Protein AF-B4FY61-F1 (afdb_monomer)

Radius of gyration: 17.14 Å; Cα contacts (8 Å, |Δi|>4): 231; chains: 1; bounding box: 42×42×47 Å

Structure (mmCIF, N/CA/C/O backbone):
data_AF-B4FY61-F1
#
_entry.id   AF-B4FY61-F1
#
loop_
_atom_site.group_PDB
_atom_site.id
_atom_site.type_symbol
_atom_site.label_atom_id
_atom_site.label_alt_id
_atom_site.label_comp_id
_atom_site.label_asym_id
_atom_site.label_entity_id
_atom_site.label_seq_id
_atom_site.pdbx_PDB_ins_code
_atom_site.Cartn_x
_atom_site.Cartn_y
_atom_site.Cartn_z
_atom_site.occupancy
_atom_site.B_iso_or_equiv
_atom_site.auth_seq_id
_atom_site.auth_comp_id
_atom_site.auth_asym_id
_atom_site.auth_atom_id
_atom_site.pdbx_PDB_model_num
ATOM 1 N N . MET A 1 1 ? 0.915 21.248 -3.143 1.00 38.16 1 MET A N 1
ATOM 2 C CA . MET A 1 1 ? 0.776 20.016 -3.951 1.00 38.16 1 MET A CA 1
ATOM 3 C C . MET A 1 1 ? -0.682 19.752 -4.331 1.00 38.16 1 MET A C 1
ATOM 5 O O . MET A 1 1 ? -0.946 19.564 -5.513 1.00 38.16 1 MET A O 1
ATOM 9 N N . GLU A 1 2 ? -1.637 19.873 -3.401 1.00 39.03 2 GLU A N 1
ATOM 10 C CA . GLU A 1 2 ? -3.080 19.635 -3.641 1.00 39.03 2 GLU A CA 1
ATOM 11 C C . GLU A 1 2 ? -3.685 20.366 -4.853 1.00 39.03 2 GLU A C 1
ATOM 13 O O . GLU A 1 2 ? -4.397 19.761 -5.650 1.00 39.03 2 GLU A O 1
ATOM 18 N N . LYS A 1 3 ? -3.369 21.655 -5.063 1.00 39.22 3 LYS A N 1
ATOM 19 C CA . LYS A 1 3 ? -3.963 22.437 -6.169 1.00 39.22 3 LYS A CA 1
ATOM 20 C C . LYS A 1 3 ? -3.612 21.905 -7.564 1.00 39.22 3 LYS A C 1
ATOM 22 O O . LYS A 1 3 ? -4.425 22.036 -8.476 1.00 39.22 3 LYS A O 1
ATOM 27 N N . VAL A 1 4 ? -2.430 21.309 -7.736 1.00 44.97 4 VAL A N 1
ATOM 28 C CA . VAL A 1 4 ? -1.995 20.725 -9.019 1.00 44.97 4 VAL A CA 1
ATOM 29 C C . VAL A 1 4 ? -2.493 19.287 -9.144 1.00 44.97 4 VAL A C 1
ATOM 31 O O . VAL A 1 4 ? -2.957 18.907 -10.217 1.00 44.97 4 VAL A O 1
ATOM 34 N N . ALA A 1 5 ? -2.504 18.527 -8.043 1.00 48.31 5 ALA A N 1
ATOM 35 C CA . ALA A 1 5 ? -3.051 17.173 -8.009 1.00 48.31 5 ALA A CA 1
ATOM 36 C C . ALA A 1 5 ? -4.514 17.153 -8.489 1.00 48.31 5 ALA A C 1
ATOM 38 O O . ALA A 1 5 ? -4.822 16.431 -9.435 1.00 48.31 5 ALA A O 1
ATOM 39 N N . CYS A 1 6 ? -5.373 18.054 -7.988 1.00 47.03 6 CYS A N 1
ATOM 40 C CA . CYS A 1 6 ? -6.770 18.184 -8.435 1.00 47.03 6 CYS A CA 1
ATOM 41 C C . CYS A 1 6 ? -6.944 18.359 -9.958 1.00 47.03 6 CYS A C 1
ATOM 43 O O . CYS A 1 6 ? -7.959 17.934 -10.507 1.00 47.03 6 CYS A O 1
ATOM 45 N N . HIS A 1 7 ? -5.967 18.941 -10.667 1.00 48.19 7 HIS A N 1
ATOM 46 C CA . HIS A 1 7 ? -6.050 19.142 -12.120 1.00 48.19 7 HIS A CA 1
ATOM 47 C C . HIS A 1 7 ? -5.669 17.892 -12.928 1.00 48.19 7 HIS A C 1
ATOM 49 O O . HIS A 1 7 ? -6.154 17.731 -14.045 1.00 48.19 7 HIS A O 1
ATOM 55 N N . ILE A 1 8 ? -4.849 16.987 -12.382 1.00 54.84 8 ILE A N 1
ATOM 56 C CA . ILE A 1 8 ? -4.377 15.764 -13.071 1.00 54.84 8 ILE A CA 1
ATOM 57 C C . ILE A 1 8 ? -5.174 14.527 -12.615 1.00 54.84 8 ILE A C 1
ATOM 59 O O . ILE A 1 8 ? -5.193 13.490 -13.276 1.00 54.84 8 ILE A O 1
ATOM 63 N N . VAL A 1 9 ? -5.926 14.648 -11.521 1.00 56.59 9 VAL A N 1
ATOM 64 C CA . VAL A 1 9 ? -6.706 13.566 -10.907 1.00 56.59 9 VAL A CA 1
ATOM 65 C C . VAL A 1 9 ? -7.682 12.885 -11.844 1.00 56.59 9 VAL A C 1
ATOM 67 O O . VAL A 1 9 ? -7.816 11.681 -11.740 1.00 56.59 9 VAL A O 1
ATOM 70 N N . HIS A 1 10 ? -8.291 13.573 -12.808 1.00 56.59 10 HIS A N 1
ATOM 71 C CA . HIS A 1 10 ? -9.175 12.909 -13.774 1.00 56.59 10 HIS A CA 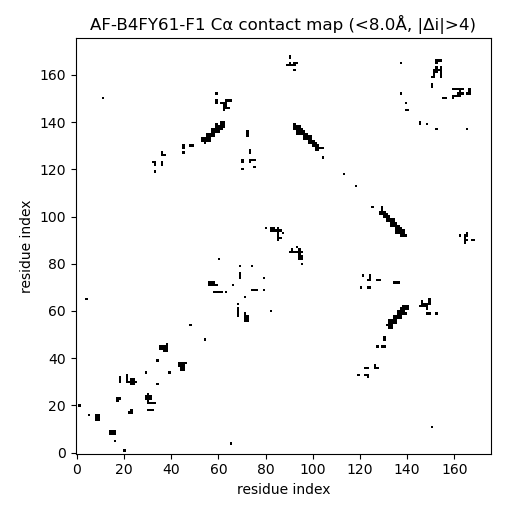1
ATOM 72 C C . HIS A 1 10 ? -8.427 12.023 -14.797 1.00 56.59 10 HIS A C 1
ATOM 74 O O . HIS A 1 10 ? -9.014 11.105 -15.369 1.00 56.59 10 HIS A O 1
ATOM 80 N N . TRP A 1 11 ? -7.131 12.267 -15.030 1.00 55.66 11 TRP A N 1
ATOM 81 C CA . TRP A 1 11 ? -6.282 11.417 -15.881 1.00 55.66 11 TRP A CA 1
ATOM 82 C C . TRP A 1 11 ? -5.794 10.172 -15.132 1.00 55.66 11 TRP A C 1
ATOM 84 O O . TRP A 1 11 ? -5.632 9.091 -15.710 1.00 55.66 11 TRP A O 1
ATOM 94 N N . ILE A 1 12 ? -5.582 10.300 -13.822 1.00 59.75 12 ILE A N 1
ATOM 95 C CA . ILE A 1 12 ? -5.124 9.200 -12.967 1.00 59.75 12 ILE A CA 1
ATOM 96 C C . ILE A 1 12 ? -6.317 8.395 -12.428 1.00 59.75 12 ILE A C 1
ATOM 98 O O . ILE A 1 12 ? -6.275 7.168 -12.389 1.00 59.75 12 ILE A O 1
ATOM 102 N N . PHE A 1 13 ? -7.433 9.046 -12.137 1.00 59.56 13 PHE A N 1
ATOM 103 C CA . PHE A 1 13 ? -8.628 8.462 -11.550 1.00 59.56 13 PHE A CA 1
ATOM 104 C C . PHE A 1 13 ? -9.826 8.752 -12.450 1.00 59.56 13 PHE A C 1
ATOM 106 O O . PHE A 1 13 ? -10.082 9.885 -12.834 1.00 59.56 13 PHE A O 1
ATOM 113 N N . ARG A 1 14 ? -10.634 7.732 -12.765 1.00 62.25 14 ARG A N 1
ATOM 114 C CA . ARG A 1 14 ? -11.863 7.891 -13.577 1.00 62.25 14 ARG A CA 1
ATOM 115 C C . ARG A 1 14 ? -12.970 8.714 -12.873 1.00 62.25 14 ARG A C 1
ATOM 117 O O . ARG A 1 14 ? -14.107 8.717 -13.336 1.00 62.25 14 ARG A O 1
ATOM 124 N N . ARG A 1 15 ? -12.679 9.340 -11.724 1.00 66.69 15 ARG A N 1
ATOM 125 C CA . ARG A 1 15 ? -13.607 10.038 -10.813 1.00 66.69 15 ARG A CA 1
ATOM 126 C C . ARG A 1 15 ? -12.953 11.303 -10.229 1.00 66.69 15 ARG A C 1
ATOM 128 O O . ARG A 1 15 ? -11.820 11.627 -10.555 1.00 66.69 15 ARG A O 1
ATOM 135 N N . THR A 1 16 ? -13.674 11.998 -9.347 1.00 72.38 16 THR A N 1
ATOM 136 C CA . THR A 1 16 ? -13.307 13.290 -8.732 1.00 72.38 16 THR A CA 1
ATOM 137 C C . THR A 1 16 ? -12.064 13.264 -7.838 1.00 72.38 16 THR A C 1
ATOM 139 O O . THR A 1 16 ? -11.527 14.322 -7.541 1.00 72.38 16 THR A O 1
ATOM 142 N N . GLY A 1 17 ? -11.632 12.087 -7.370 1.00 72.00 17 GLY A N 1
ATOM 143 C CA . GLY A 1 17 ? -10.524 11.937 -6.420 1.00 72.00 17 GLY A CA 1
ATOM 144 C C . GLY A 1 17 ? -10.826 12.399 -4.992 1.00 72.00 17 GLY A C 1
ATOM 145 O O . GLY A 1 17 ? -9.919 12.364 -4.171 1.00 72.00 17 GLY A O 1
ATOM 146 N N . ARG A 1 18 ? -12.075 12.780 -4.667 1.00 79.00 18 ARG A N 1
ATOM 147 C CA . ARG A 1 18 ? -12.440 13.309 -3.336 1.00 79.00 18 ARG A CA 1
ATOM 148 C C . ARG A 1 18 ? -11.996 12.402 -2.185 1.00 79.00 18 ARG A C 1
ATOM 150 O O . ARG A 1 18 ? -11.363 12.901 -1.269 1.00 79.00 18 ARG A O 1
ATOM 157 N N . HIS A 1 19 ? -12.234 11.090 -2.296 1.00 79.25 19 HIS A N 1
ATOM 158 C CA . HIS A 1 19 ? -11.817 10.113 -1.279 1.00 79.25 19 HIS A CA 1
ATOM 159 C C . HIS A 1 19 ? -10.296 10.065 -1.090 1.00 79.25 19 HIS A C 1
ATOM 161 O O . HIS A 1 19 ? -9.823 9.881 0.020 1.00 79.25 19 HIS A O 1
ATOM 167 N N . LEU A 1 20 ? -9.517 10.211 -2.168 1.00 77.44 20 LEU A N 1
ATOM 168 C CA . LEU A 1 20 ? -8.057 10.128 -2.094 1.00 77.44 20 LEU A CA 1
ATOM 169 C C . LEU A 1 20 ? -7.464 11.331 -1.359 1.00 77.44 20 LEU A C 1
ATOM 171 O O . LEU A 1 20 ? -6.527 11.171 -0.589 1.00 77.44 20 LEU A O 1
ATOM 175 N N . PHE A 1 21 ? -8.019 12.521 -1.594 1.00 76.75 21 PHE A N 1
ATOM 176 C CA . PHE A 1 21 ? -7.600 13.744 -0.901 1.00 76.75 21 PHE A CA 1
ATOM 177 C C . PHE A 1 21 ? -8.378 14.002 0.385 1.00 76.75 21 PHE A C 1
ATOM 179 O O . PHE A 1 21 ? -8.239 15.081 0.942 1.00 76.75 21 PHE A O 1
ATOM 186 N N . LEU A 1 22 ? -9.211 13.058 0.835 1.00 79.00 22 LEU A N 1
ATOM 187 C CA . LEU A 1 22 ? -9.985 13.188 2.073 1.00 79.00 22 LEU A CA 1
ATOM 188 C C . LEU A 1 22 ? -10.881 14.439 2.096 1.00 79.00 22 LEU A C 1
ATOM 190 O O . LEU A 1 22 ? -11.058 15.084 3.121 1.00 79.00 22 LEU A O 1
ATOM 194 N N . THR A 1 23 ? -11.452 14.782 0.939 1.00 80.38 23 THR A N 1
ATOM 195 C CA . THR A 1 23 ? -12.365 15.931 0.742 1.00 80.38 23 THR A CA 1
ATOM 196 C C . THR A 1 23 ? -13.814 15.482 0.524 1.00 80.38 23 THR A C 1
ATOM 198 O O . THR A 1 23 ? -14.628 16.170 -0.099 1.00 80.38 23 THR A O 1
ATOM 201 N N . ASP A 1 24 ? -14.117 14.259 0.946 1.00 81.81 24 ASP A N 1
ATOM 202 C CA . ASP A 1 24 ? -15.420 13.601 0.917 1.00 81.81 24 ASP A CA 1
ATOM 203 C C . ASP A 1 24 ? -16.135 13.665 2.266 1.00 81.81 24 ASP A C 1
ATOM 205 O O . ASP A 1 24 ? -16.775 12.708 2.691 1.00 81.81 24 ASP A O 1
ATOM 209 N N . ASP A 1 25 ? -16.022 14.805 2.938 1.00 78.56 25 ASP A N 1
ATOM 210 C CA . ASP A 1 25 ? -16.840 15.121 4.096 1.00 78.56 25 ASP A CA 1
ATOM 211 C C . ASP A 1 25 ? -18.319 15.195 3.683 1.00 78.56 25 ASP A C 1
ATOM 213 O O . ASP A 1 25 ? -18.781 16.124 3.019 1.00 78.56 25 ASP A O 1
ATOM 217 N N . ASP A 1 26 ? -19.078 14.169 4.055 1.00 76.38 26 ASP A N 1
ATOM 218 C CA . ASP A 1 26 ? -20.508 14.088 3.782 1.00 76.38 26 ASP A CA 1
ATOM 219 C C . ASP A 1 26 ? -21.278 14.338 5.089 1.00 76.38 26 ASP A C 1
ATOM 221 O O . ASP A 1 26 ? -21.058 13.667 6.098 1.00 76.38 26 ASP A O 1
ATOM 225 N N . GLU A 1 27 ? -22.190 15.316 5.079 1.00 78.31 27 GLU A N 1
ATOM 226 C CA . GLU A 1 27 ? -23.137 15.591 6.179 1.00 78.31 27 GLU A CA 1
ATOM 227 C C . GLU A 1 27 ? -22.478 15.831 7.560 1.00 78.31 27 GLU A C 1
ATOM 229 O O . GLU A 1 27 ? -23.059 15.544 8.607 1.00 78.31 27 GLU A O 1
ATOM 234 N N . GLY A 1 28 ? -21.251 16.367 7.577 1.00 77.62 28 GLY A N 1
ATOM 235 C CA . GLY A 1 28 ? -20.486 16.643 8.801 1.00 77.62 28 GLY A CA 1
ATOM 236 C C . GLY A 1 28 ? -19.738 15.436 9.379 1.00 77.62 28 GLY A C 1
ATOM 237 O O . GLY A 1 28 ? -19.181 15.537 10.474 1.00 77.62 28 GLY A O 1
ATOM 238 N N . LEU A 1 29 ? -19.710 14.306 8.666 1.00 81.06 29 LEU A N 1
ATOM 239 C CA . LEU A 1 29 ? -18.907 13.141 9.029 1.00 81.06 29 LEU A CA 1
ATOM 240 C C . LEU A 1 29 ? -17.455 13.296 8.547 1.00 81.06 29 LEU A C 1
ATOM 242 O O . LEU A 1 29 ? -17.215 13.916 7.509 1.00 81.06 29 LEU A O 1
ATOM 246 N N . PRO A 1 30 ? -16.480 12.690 9.253 1.00 83.94 30 PRO A N 1
ATOM 247 C CA . PRO A 1 30 ? -15.110 12.623 8.764 1.00 83.94 30 PRO A CA 1
ATOM 248 C C . PRO A 1 30 ? -15.008 11.870 7.421 1.00 83.94 30 PRO A C 1
ATOM 250 O O . PRO A 1 30 ? -15.858 11.010 7.151 1.00 83.94 30 PRO A O 1
ATOM 253 N N . PRO A 1 31 ? -13.951 12.121 6.624 1.00 86.88 31 PRO A N 1
ATOM 254 C CA . PRO A 1 31 ? -13.684 11.432 5.358 1.00 86.88 31 PRO A CA 1
ATOM 255 C C . PRO A 1 31 ? -13.792 9.906 5.468 1.00 86.88 31 PRO A C 1
ATOM 257 O O . PRO A 1 31 ? -13.388 9.317 6.480 1.00 86.88 31 PRO A O 1
ATOM 260 N N . LEU A 1 32 ? -14.292 9.234 4.423 1.00 86.31 32 LEU A N 1
ATOM 261 C CA . LEU A 1 32 ? -14.586 7.797 4.485 1.00 86.31 32 LEU A CA 1
ATOM 262 C C . LEU A 1 32 ? -13.351 6.967 4.854 1.00 86.31 32 LEU A C 1
ATOM 264 O O . LEU A 1 32 ? -13.439 6.092 5.713 1.00 86.31 32 LEU A O 1
ATOM 268 N N . LEU A 1 33 ? -12.196 7.259 4.250 1.00 87.12 33 LEU A N 1
ATOM 269 C CA . LEU A 1 33 ? -10.962 6.522 4.535 1.00 87.12 33 LEU A CA 1
ATOM 270 C C . LEU A 1 33 ? -10.524 6.667 5.993 1.00 87.12 33 LEU A C 1
ATOM 272 O O . LEU A 1 33 ? -10.025 5.703 6.554 1.00 87.12 33 LEU A O 1
ATOM 276 N N . GLN A 1 34 ? -10.760 7.819 6.628 1.00 87.25 34 GLN A N 1
ATOM 277 C CA . GLN A 1 34 ? -10.496 7.977 8.057 1.00 87.25 34 GLN A CA 1
ATOM 278 C C . GLN A 1 34 ? -11.447 7.110 8.891 1.00 87.25 34 GLN A C 1
ATOM 280 O O . GLN A 1 34 ? -11.040 6.555 9.901 1.00 87.25 34 GLN A O 1
ATOM 285 N N . ARG A 1 35 ? -12.711 6.963 8.484 1.00 87.88 35 ARG A N 1
ATOM 286 C CA . ARG A 1 35 ? -13.687 6.126 9.202 1.00 87.88 35 ARG A CA 1
ATOM 287 C C . ARG A 1 35 ? -13.413 4.629 9.057 1.00 87.88 35 ARG A C 1
ATOM 289 O O . ARG A 1 35 ? -13.793 3.864 9.930 1.00 87.88 35 ARG A O 1
ATOM 296 N N . MET A 1 36 ? -12.753 4.212 7.978 1.00 91.56 36 MET A N 1
ATOM 297 C CA . MET A 1 36 ? -12.442 2.802 7.703 1.00 91.56 36 MET A CA 1
ATOM 298 C C . MET A 1 36 ? -11.308 2.223 8.561 1.00 91.56 36 MET A C 1
ATOM 300 O O . MET A 1 36 ? -11.032 1.028 8.476 1.00 91.56 36 MET A O 1
ATOM 304 N N . VAL A 1 37 ? -10.641 3.047 9.370 1.00 91.56 37 VAL A N 1
ATOM 305 C CA . VAL A 1 37 ? -9.492 2.632 10.196 1.00 91.56 37 VAL A CA 1
ATOM 306 C C . VAL A 1 37 ? -9.922 2.158 11.590 1.00 91.56 37 VAL A C 1
ATOM 308 O O . VAL A 1 37 ? -9.082 1.787 12.408 1.00 91.56 37 VAL A O 1
ATOM 311 N N . GLU A 1 38 ? -11.231 2.162 11.860 1.00 90.06 38 GLU A N 1
ATOM 312 C CA . GLU A 1 38 ? -11.865 1.701 13.094 1.00 90.06 38 GLU A CA 1
ATOM 313 C C . GLU A 1 38 ? -13.211 1.027 12.777 1.00 90.06 38 GLU A C 1
ATOM 315 O O . GLU A 1 38 ? -13.790 1.231 11.709 1.00 90.06 38 GLU A O 1
ATOM 320 N N . ASP A 1 39 ? -13.714 0.214 13.707 1.00 91.88 39 ASP A N 1
ATOM 321 C CA . ASP A 1 39 ? -15.093 -0.279 13.654 1.00 91.88 39 ASP A CA 1
ATOM 322 C C . ASP A 1 39 ? -16.015 0.744 14.341 1.00 91.88 39 ASP A C 1
ATOM 324 O O . ASP A 1 39 ? -15.693 1.235 15.424 1.00 91.88 39 ASP A O 1
ATOM 328 N N . HIS A 1 40 ? -17.162 1.062 13.736 1.00 84.88 40 HIS A N 1
ATOM 329 C CA . HIS A 1 40 ? -18.109 2.050 14.264 1.00 84.88 40 HIS A CA 1
ATOM 330 C C . HIS A 1 40 ? -19.556 1.643 13.972 1.00 84.88 40 HIS A C 1
ATOM 332 O O . HIS A 1 40 ? -19.899 1.374 12.824 1.00 84.88 40 HIS A O 1
ATOM 338 N N . ASP A 1 41 ? -20.420 1.662 14.991 1.00 86.56 41 ASP A N 1
ATOM 339 C CA . ASP A 1 41 ? -21.817 1.203 14.925 1.00 86.56 41 ASP A CA 1
ATOM 340 C C . ASP A 1 41 ? -21.960 -0.206 14.308 1.00 86.56 41 ASP A C 1
ATOM 342 O O . ASP A 1 41 ? -21.559 -1.202 14.913 1.00 86.56 41 ASP A O 1
ATOM 346 N N . ASP A 1 42 ? -22.550 -0.289 13.113 1.00 88.56 42 ASP A N 1
ATOM 347 C CA . ASP A 1 42 ? -22.767 -1.491 12.308 1.00 88.56 42 ASP A CA 1
ATOM 348 C C . ASP A 1 42 ? -21.718 -1.670 11.191 1.00 88.56 42 ASP A C 1
ATOM 350 O O . ASP A 1 42 ? -21.818 -2.591 10.374 1.00 88.56 42 ASP A O 1
ATOM 354 N N . LEU A 1 43 ? -20.691 -0.814 11.158 1.00 89.69 43 LEU A N 1
ATOM 355 C CA . LEU A 1 43 ? -19.597 -0.847 10.193 1.00 89.69 43 LEU A CA 1
ATOM 356 C C . LEU A 1 43 ? -18.352 -1.488 10.815 1.00 89.69 43 LEU A C 1
ATOM 358 O O . LEU A 1 43 ? -17.657 -0.894 11.636 1.00 89.69 43 LEU A O 1
ATOM 362 N N . TYR A 1 44 ? -18.053 -2.707 10.378 1.00 93.81 44 TYR A N 1
ATOM 363 C CA . TYR A 1 44 ? -16.985 -3.555 10.914 1.00 93.81 44 TYR A CA 1
ATOM 364 C C . TYR A 1 44 ? -15.755 -3.589 9.989 1.00 93.81 44 TYR A C 1
ATOM 366 O O . TYR A 1 44 ? -15.389 -4.654 9.493 1.00 93.81 44 TYR A O 1
ATOM 374 N N . PHE A 1 45 ? -15.148 -2.439 9.675 1.00 93.62 45 PHE A N 1
ATOM 375 C CA . PHE A 1 45 ? -14.047 -2.354 8.703 1.00 93.62 45 PHE A CA 1
ATOM 376 C C . PHE A 1 45 ? -12.772 -3.095 9.133 1.00 93.62 45 PHE A C 1
ATOM 378 O O . PHE A 1 45 ? -12.268 -3.933 8.381 1.00 93.62 45 PHE A O 1
ATOM 385 N N . ILE A 1 46 ? -12.262 -2.829 10.338 1.00 93.81 46 ILE A N 1
ATOM 386 C CA . ILE A 1 46 ? -11.057 -3.488 10.861 1.00 93.81 46 ILE A CA 1
ATOM 387 C C . ILE A 1 46 ? -11.358 -4.950 11.174 1.00 93.81 46 ILE A C 1
ATOM 389 O O . ILE A 1 46 ? -10.562 -5.832 10.844 1.00 93.81 46 ILE A O 1
ATOM 393 N N . SER A 1 47 ? -12.532 -5.239 11.737 1.00 94.12 47 SER A N 1
ATOM 394 C CA . SER A 1 47 ? -12.973 -6.622 11.947 1.00 94.12 47 SER A CA 1
ATOM 395 C C . SER A 1 47 ? -13.074 -7.412 10.636 1.00 94.12 47 SER A C 1
ATOM 397 O O . SER A 1 47 ? -12.658 -8.571 10.583 1.00 94.12 47 SER A O 1
ATOM 399 N N . ALA A 1 48 ? -13.549 -6.798 9.548 1.00 94.81 48 ALA A N 1
ATOM 400 C CA . ALA A 1 48 ? -13.554 -7.423 8.227 1.00 94.81 48 ALA A CA 1
ATOM 401 C C . ALA A 1 48 ? -12.131 -7.628 7.684 1.00 94.81 48 ALA A C 1
ATOM 403 O O . ALA A 1 48 ? -11.843 -8.695 7.144 1.00 94.81 48 ALA A O 1
ATOM 404 N N . LEU A 1 49 ? -11.219 -6.664 7.871 1.00 94.06 49 LEU A N 1
ATOM 405 C CA . LEU A 1 49 ? -9.806 -6.834 7.509 1.00 94.06 49 LEU A CA 1
ATOM 406 C C . LEU A 1 49 ? -9.157 -8.000 8.270 1.00 94.06 49 LEU A C 1
ATOM 408 O O . LEU A 1 49 ? -8.421 -8.784 7.664 1.00 94.06 49 LEU A O 1
ATOM 412 N N . ARG A 1 50 ? -9.473 -8.177 9.560 1.00 93.94 50 ARG A N 1
ATOM 413 C CA . ARG A 1 50 ? -9.004 -9.319 10.369 1.00 93.94 50 ARG A CA 1
ATOM 414 C C . ARG A 1 50 ? -9.472 -10.670 9.839 1.00 93.94 50 ARG A C 1
ATOM 416 O O . ARG A 1 50 ? -8.755 -11.654 9.994 1.00 93.94 50 ARG A O 1
ATOM 423 N N . ALA A 1 51 ? -10.633 -10.729 9.186 1.00 94.75 51 ALA A N 1
ATOM 424 C CA . ALA A 1 51 ? -11.157 -11.971 8.622 1.00 94.75 51 ALA A CA 1
ATOM 425 C C . ALA A 1 51 ? -10.322 -12.506 7.442 1.00 94.75 51 ALA A C 1
ATOM 427 O O . ALA A 1 51 ? -10.383 -13.701 7.137 1.00 94.75 51 ALA A O 1
ATOM 428 N N . PHE A 1 52 ? -9.520 -11.659 6.785 1.00 93.12 52 PHE A N 1
ATOM 429 C CA . PHE A 1 52 ? -8.567 -12.116 5.777 1.00 93.12 52 PHE A CA 1
ATOM 430 C C . PHE A 1 52 ? -7.411 -12.864 6.445 1.00 93.12 52 PHE A C 1
ATOM 432 O O . PHE A 1 52 ? -6.782 -12.370 7.375 1.00 93.12 52 PHE A O 1
ATOM 439 N N . ARG A 1 53 ? -7.092 -14.059 5.938 1.00 91.31 53 ARG A N 1
ATOM 440 C CA . ARG A 1 53 ? -5.961 -14.860 6.443 1.00 91.31 53 ARG A CA 1
ATOM 441 C C . ARG A 1 53 ? -4.609 -14.211 6.181 1.00 91.31 53 ARG A C 1
ATOM 443 O O . ARG A 1 53 ? -3.664 -14.453 6.918 1.00 91.31 53 ARG A O 1
ATOM 450 N N . ARG A 1 54 ? -4.528 -13.434 5.105 1.00 92.19 54 ARG A N 1
ATOM 451 C CA . ARG A 1 54 ? -3.317 -12.781 4.639 1.00 92.19 54 ARG A CA 1
ATOM 452 C C . ARG A 1 54 ? -3.671 -11.407 4.100 1.00 92.19 54 ARG A C 1
ATOM 454 O O . ARG A 1 54 ? -4.670 -11.255 3.396 1.00 92.19 54 ARG A O 1
ATOM 461 N N . ARG A 1 55 ? -2.849 -10.425 4.445 1.00 94.38 55 ARG A N 1
ATOM 462 C CA . ARG A 1 55 ? -2.996 -9.024 4.062 1.00 94.38 55 ARG A CA 1
ATOM 463 C C . ARG A 1 55 ? -1.644 -8.545 3.562 1.00 94.38 55 ARG A C 1
ATOM 465 O O . ARG A 1 55 ? -0.659 -8.654 4.283 1.00 94.38 55 ARG A O 1
ATOM 472 N N . VAL A 1 56 ? -1.605 -8.060 2.327 1.00 95.19 56 VAL A N 1
ATOM 473 C CA . VAL A 1 56 ? -0.370 -7.612 1.678 1.00 95.19 56 VAL A CA 1
ATOM 474 C C . VAL A 1 56 ? -0.599 -6.223 1.104 1.00 95.19 56 VAL A C 1
ATOM 476 O O . VAL A 1 56 ? -1.620 -6.002 0.446 1.00 95.19 56 VAL A O 1
ATOM 479 N N . VAL A 1 57 ? 0.339 -5.307 1.326 1.00 94.81 57 VAL A N 1
ATOM 480 C CA . VAL A 1 57 ? 0.360 -3.985 0.688 1.00 94.81 57 VAL A CA 1
ATOM 481 C C . VAL A 1 57 ? 1.594 -3.832 -0.183 1.00 94.81 57 VAL A C 1
ATOM 483 O O . VAL A 1 57 ? 2.682 -4.269 0.178 1.00 94.81 57 VAL A O 1
ATOM 486 N N . TYR A 1 58 ? 1.396 -3.193 -1.332 1.00 94.94 58 TYR A N 1
ATOM 487 C CA . TYR A 1 58 ? 2.452 -2.826 -2.265 1.00 94.94 58 TYR A CA 1
ATOM 488 C C . TYR A 1 58 ? 2.514 -1.306 -2.328 1.00 94.94 58 TYR A C 1
ATOM 490 O O . TYR A 1 58 ? 1.505 -0.665 -2.636 1.00 94.94 58 TYR A O 1
ATOM 498 N N . ALA A 1 59 ? 3.679 -0.741 -2.035 1.00 93.56 59 ALA A N 1
ATOM 499 C CA . ALA A 1 59 ? 3.874 0.699 -1.961 1.00 93.56 59 ALA A CA 1
ATOM 500 C C . ALA A 1 59 ? 5.023 1.134 -2.866 1.00 93.56 59 ALA A C 1
ATOM 502 O O . ALA A 1 59 ? 6.087 0.521 -2.868 1.00 93.56 59 ALA A O 1
ATOM 503 N N . ASN A 1 60 ? 4.820 2.218 -3.615 1.00 92.00 60 ASN A N 1
ATOM 504 C CA . ASN A 1 60 ? 5.927 2.886 -4.287 1.00 92.00 60 ASN A CA 1
ATOM 505 C C . ASN A 1 60 ? 6.773 3.600 -3.233 1.00 92.00 60 ASN A C 1
ATOM 507 O O . ASN A 1 60 ? 6.281 4.483 -2.528 1.00 92.00 60 ASN A O 1
ATOM 511 N N . ALA A 1 61 ? 8.041 3.227 -3.151 1.00 88.81 61 ALA A N 1
ATOM 512 C CA . ALA A 1 61 ? 8.986 3.815 -2.222 1.00 88.81 61 ALA A CA 1
ATOM 513 C C . ALA A 1 61 ? 9.565 5.142 -2.730 1.00 88.81 61 ALA A C 1
ATOM 515 O O . ALA A 1 61 ? 9.991 5.996 -1.952 1.00 88.81 61 ALA A O 1
ATOM 516 N N . ASP A 1 62 ? 9.540 5.340 -4.048 1.00 84.31 62 ASP A N 1
ATOM 517 C CA . ASP A 1 62 ? 9.989 6.556 -4.703 1.00 84.31 62 ASP A CA 1
ATOM 518 C C . ASP A 1 62 ? 9.125 6.916 -5.920 1.00 84.31 62 ASP A C 1
ATOM 520 O O . ASP A 1 62 ? 8.330 6.125 -6.427 1.00 84.31 62 ASP A O 1
ATOM 524 N N . CYS A 1 63 ? 9.270 8.164 -6.369 1.00 79.00 63 CYS A N 1
ATOM 525 C CA . CYS A 1 63 ? 8.662 8.715 -7.585 1.00 79.00 63 CYS A CA 1
ATOM 526 C C . CYS A 1 63 ? 7.117 8.687 -7.680 1.00 79.00 63 CYS A C 1
ATOM 528 O O . CYS A 1 63 ? 6.561 9.151 -8.678 1.00 79.00 63 CYS A O 1
ATOM 530 N N . ASP A 1 64 ? 6.403 8.242 -6.642 1.00 80.81 64 ASP A N 1
ATOM 531 C CA . ASP A 1 64 ? 4.960 8.443 -6.503 1.00 80.81 64 ASP A CA 1
ATOM 532 C C . ASP A 1 64 ? 4.677 9.789 -5.824 1.00 80.81 64 ASP A C 1
ATOM 534 O O . ASP A 1 64 ? 4.891 9.992 -4.632 1.00 80.81 64 ASP A O 1
ATOM 538 N N . HIS A 1 65 ? 4.225 10.755 -6.620 1.00 77.31 65 HIS A N 1
ATOM 539 C CA . HIS A 1 65 ? 3.870 12.093 -6.141 1.00 77.31 65 HIS A CA 1
ATOM 540 C C . HIS A 1 65 ? 2.388 12.229 -5.769 1.00 77.31 65 HIS A C 1
ATOM 542 O O . HIS A 1 65 ? 1.941 13.328 -5.4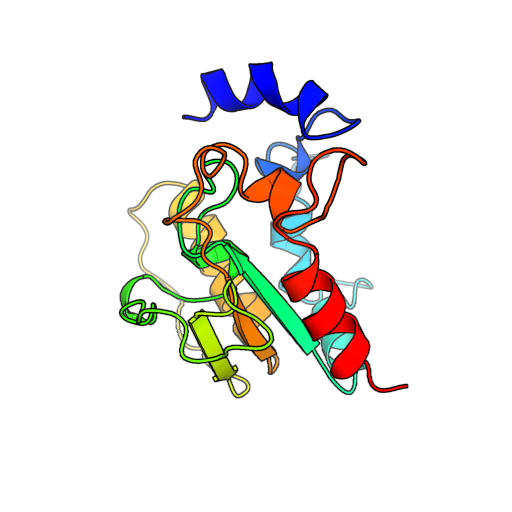28 1.00 77.31 65 HIS A O 1
ATOM 548 N N . ILE A 1 66 ? 1.618 11.147 -5.899 1.00 76.75 66 ILE A N 1
ATOM 549 C CA . ILE A 1 66 ? 0.168 11.132 -5.699 1.00 76.75 66 ILE A CA 1
ATOM 550 C C . ILE A 1 66 ? -0.159 10.675 -4.287 1.00 76.75 66 ILE A C 1
ATOM 552 O O . ILE A 1 66 ? -1.017 11.273 -3.640 1.00 76.75 66 ILE A O 1
ATOM 556 N N . VAL A 1 67 ? 0.527 9.631 -3.823 1.00 77.25 67 VAL A N 1
ATOM 557 C CA . VAL A 1 67 ? 0.364 9.075 -2.480 1.00 77.25 67 VAL A CA 1
ATOM 558 C C . VAL A 1 67 ? 1.730 8.990 -1.817 1.00 77.25 67 VAL A C 1
ATOM 560 O O . VAL A 1 67 ? 2.691 8.531 -2.427 1.00 77.25 67 VAL A O 1
ATOM 563 N N . GLY A 1 68 ? 1.821 9.443 -0.566 1.00 81.25 68 GLY A N 1
ATOM 564 C CA . GLY A 1 68 ? 3.056 9.362 0.207 1.00 81.25 68 GLY A CA 1
ATOM 565 C C . GLY A 1 68 ? 3.451 7.914 0.511 1.00 81.25 68 GLY A C 1
ATOM 566 O O . GLY A 1 68 ? 2.599 7.056 0.763 1.00 81.25 68 GLY A O 1
ATOM 567 N N . TRP A 1 69 ? 4.756 7.637 0.539 1.00 83.81 69 TRP A N 1
ATOM 568 C CA . TRP A 1 69 ? 5.276 6.305 0.869 1.00 83.81 69 TRP A CA 1
ATOM 569 C C . TRP A 1 69 ? 4.847 5.853 2.274 1.00 83.81 69 TRP A C 1
ATOM 571 O O . TRP A 1 69 ? 4.429 4.716 2.474 1.00 83.81 69 TRP A O 1
ATOM 581 N N . ARG A 1 70 ? 4.837 6.779 3.235 1.00 84.62 70 ARG A N 1
ATOM 582 C CA . ARG A 1 70 ? 4.363 6.571 4.609 1.00 84.62 70 ARG A CA 1
ATOM 583 C C . ARG A 1 70 ? 2.952 5.961 4.675 1.00 84.62 70 ARG A C 1
ATOM 585 O O . ARG A 1 70 ? 2.747 4.933 5.317 1.00 84.62 70 ARG A O 1
ATOM 592 N N . THR A 1 71 ? 1.976 6.575 4.009 1.00 84.31 71 THR A N 1
ATOM 593 C CA . THR A 1 71 ? 0.576 6.128 4.067 1.00 84.31 71 THR A CA 1
ATOM 594 C C . THR A 1 71 ? 0.346 4.879 3.231 1.00 84.31 71 THR A C 1
ATOM 596 O O . THR A 1 71 ? -0.326 3.958 3.688 1.00 84.31 71 THR A O 1
ATOM 599 N N . SER A 1 72 ? 0.947 4.805 2.041 1.00 88.19 72 SER A N 1
ATOM 600 C CA . SER A 1 72 ? 0.824 3.636 1.158 1.00 88.19 72 SER A CA 1
ATOM 601 C C . SER A 1 72 ? 1.486 2.374 1.717 1.00 88.19 72 SER A C 1
ATOM 603 O O . SER A 1 72 ? 0.989 1.276 1.472 1.00 88.19 72 SER A O 1
ATOM 605 N N . SER A 1 73 ? 2.561 2.515 2.497 1.00 91.94 73 SER A N 1
ATOM 606 C CA . SER A 1 73 ? 3.245 1.387 3.140 1.00 91.94 73 SER A CA 1
ATOM 607 C C . SER A 1 73 ? 2.788 1.097 4.572 1.00 91.94 73 SER A C 1
ATOM 609 O O . SER A 1 73 ? 3.237 0.120 5.170 1.00 91.94 73 SER A O 1
ATOM 611 N N . ILE A 1 74 ? 1.879 1.910 5.126 1.00 93.38 74 ILE A N 1
ATOM 612 C CA . ILE A 1 74 ? 1.403 1.793 6.513 1.00 93.38 74 ILE A CA 1
ATOM 613 C C . ILE A 1 74 ? 2.602 1.832 7.482 1.00 93.38 74 ILE A C 1
ATOM 615 O O . ILE A 1 74 ? 2.826 0.915 8.277 1.00 93.38 74 ILE A O 1
ATOM 619 N N . ARG A 1 75 ? 3.432 2.876 7.365 1.00 91.56 75 ARG A N 1
ATOM 620 C CA . ARG A 1 75 ? 4.611 3.104 8.215 1.00 91.56 75 ARG A CA 1
ATOM 621 C C . ARG A 1 75 ? 4.725 4.562 8.624 1.00 91.56 75 ARG A C 1
ATOM 623 O O . ARG A 1 75 ? 4.376 5.469 7.870 1.00 91.56 75 ARG A O 1
ATOM 630 N N . ARG A 1 76 ? 5.252 4.812 9.816 1.00 89.94 76 ARG A N 1
ATOM 631 C CA . ARG A 1 76 ? 5.703 6.147 10.227 1.00 89.94 76 ARG A CA 1
ATOM 632 C C . ARG A 1 76 ? 7.013 6.496 9.516 1.00 89.94 76 ARG A C 1
ATOM 634 O O . ARG A 1 76 ? 7.753 5.620 9.085 1.00 89.94 76 ARG A O 1
ATOM 641 N N . ASN A 1 77 ? 7.346 7.784 9.439 1.00 86.44 77 ASN A N 1
ATOM 642 C CA . ASN A 1 77 ? 8.578 8.234 8.771 1.00 86.44 77 ASN A CA 1
ATOM 643 C C . ASN A 1 77 ? 9.859 7.634 9.379 1.00 86.44 77 ASN A C 1
ATOM 645 O O . ASN A 1 77 ? 10.823 7.401 8.662 1.00 86.44 77 ASN A O 1
ATOM 649 N N . ASN A 1 78 ? 9.872 7.380 10.689 1.00 86.81 78 ASN A N 1
ATOM 650 C CA . ASN A 1 78 ? 10.994 6.753 11.396 1.00 86.81 78 ASN A CA 1
ATOM 651 C C . ASN A 1 78 ? 11.038 5.218 11.260 1.00 86.81 78 ASN A C 1
ATOM 653 O O . ASN A 1 78 ? 11.993 4.608 11.732 1.00 86.81 78 ASN A O 1
ATOM 657 N N . GLU A 1 79 ? 10.020 4.609 10.653 1.00 87.94 79 GLU A N 1
ATOM 658 C CA . GLU A 1 79 ? 9.918 3.168 10.388 1.00 87.94 79 GLU A CA 1
ATOM 659 C C . GLU A 1 79 ? 10.230 2.834 8.922 1.00 87.94 79 GLU A C 1
ATOM 661 O O . GLU A 1 79 ? 10.283 1.661 8.561 1.00 87.94 79 GLU A O 1
ATOM 666 N N . LEU A 1 80 ? 10.410 3.843 8.059 1.00 88.19 80 LEU A N 1
ATOM 667 C CA . LEU A 1 80 ? 10.727 3.624 6.652 1.00 88.19 80 LEU A CA 1
ATOM 668 C C . LEU A 1 80 ? 12.141 3.030 6.514 1.00 88.19 80 LEU A C 1
ATOM 670 O O . LEU A 1 80 ? 13.088 3.586 7.080 1.00 88.19 80 LEU A O 1
ATOM 674 N N . PRO A 1 81 ? 12.306 1.926 5.765 1.00 86.06 81 PRO A N 1
ATOM 675 C CA . PRO A 1 81 ? 13.613 1.320 5.551 1.00 86.06 81 PRO A CA 1
ATOM 676 C C . PRO A 1 81 ? 14.496 2.215 4.673 1.00 86.06 81 PRO A C 1
ATOM 678 O O . PRO A 1 81 ? 14.014 2.974 3.834 1.00 86.06 81 PRO A O 1
ATOM 681 N N . GLU A 1 82 ? 15.815 2.095 4.806 1.00 83.88 82 GLU A N 1
ATOM 682 C CA . GLU A 1 82 ? 16.716 2.606 3.772 1.00 83.88 82 GLU A CA 1
ATOM 683 C C . GLU A 1 82 ? 16.597 1.704 2.540 1.00 83.88 82 GLU A C 1
ATOM 685 O O . GLU A 1 82 ? 16.820 0.500 2.640 1.00 83.88 82 GLU A O 1
ATOM 690 N N . LEU A 1 83 ? 16.224 2.269 1.389 1.00 76.88 83 LEU A N 1
ATOM 691 C CA . LEU A 1 83 ? 15.963 1.489 0.179 1.00 76.88 83 LEU A CA 1
ATOM 692 C C . LEU A 1 83 ? 17.262 0.926 -0.414 1.00 76.88 83 LEU A C 1
ATOM 694 O O . LEU A 1 83 ? 18.102 1.705 -0.879 1.00 76.88 83 LEU A O 1
ATOM 698 N N . PRO A 1 84 ? 17.440 -0.407 -0.453 1.00 69.94 84 PRO A N 1
ATOM 699 C CA . PRO A 1 84 ? 18.556 -1.014 -1.154 1.00 69.94 84 PRO A CA 1
ATOM 700 C C . PRO A 1 84 ? 18.270 -1.087 -2.661 1.00 69.94 84 PRO A C 1
ATOM 702 O O . PRO A 1 84 ? 17.138 -0.954 -3.126 1.00 69.94 84 PRO A O 1
ATOM 705 N N . VAL A 1 85 ? 19.313 -1.352 -3.449 1.00 69.62 85 VAL A N 1
ATOM 706 C CA . VAL A 1 85 ? 19.128 -1.804 -4.835 1.00 69.62 85 VAL A CA 1
ATOM 707 C C . VAL A 1 85 ? 18.456 -3.177 -4.792 1.00 69.62 85 VAL A C 1
ATOM 709 O O . VAL A 1 85 ? 18.846 -4.011 -3.971 1.00 69.62 85 VAL A O 1
ATOM 712 N N . SER A 1 86 ? 17.469 -3.415 -5.665 1.00 74.06 86 SER A N 1
ATOM 713 C CA . SER A 1 86 ? 16.813 -4.724 -5.746 1.00 74.06 86 SER A CA 1
ATOM 714 C C . SER A 1 86 ? 17.848 -5.840 -5.874 1.00 74.06 86 SER A C 1
ATOM 716 O O . SER A 1 86 ? 18.796 -5.752 -6.658 1.00 74.06 86 SER A O 1
ATOM 718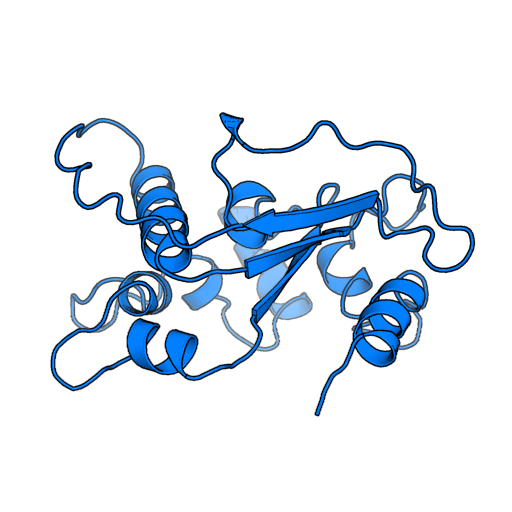 N N . SER A 1 87 ? 17.665 -6.888 -5.075 1.00 69.75 87 SER A N 1
ATOM 719 C CA . SER A 1 87 ? 18.529 -8.071 -5.060 1.00 69.75 87 SER A CA 1
ATOM 720 C C . SER A 1 87 ? 17.973 -9.225 -5.900 1.00 69.75 87 SER A C 1
ATOM 722 O O . SER A 1 87 ? 18.617 -10.269 -6.007 1.00 69.75 87 SER A O 1
ATOM 724 N N . SER A 1 88 ? 16.786 -9.051 -6.493 1.00 80.75 88 SER A N 1
ATOM 725 C CA . SER A 1 88 ? 16.081 -10.091 -7.238 1.00 80.75 88 SER A CA 1
ATOM 726 C C . SER A 1 88 ? 16.248 -9.910 -8.742 1.00 80.75 88 SER A C 1
ATOM 728 O O . SER A 1 88 ? 15.726 -8.966 -9.329 1.00 80.75 88 SER A O 1
ATOM 730 N N . ASP A 1 89 ? 16.879 -10.887 -9.396 1.00 84.00 89 ASP A N 1
ATOM 731 C CA . ASP A 1 89 ? 16.930 -10.947 -10.864 1.00 84.00 89 ASP A CA 1
ATOM 732 C C . ASP A 1 89 ? 15.537 -11.164 -11.484 1.00 84.00 89 ASP A C 1
ATOM 734 O O . ASP A 1 89 ? 15.301 -10.833 -12.646 1.00 84.00 89 ASP A O 1
ATOM 738 N N . LYS A 1 90 ? 14.610 -11.757 -10.717 1.00 91.75 90 LYS A N 1
ATOM 739 C CA . LYS A 1 90 ? 13.258 -12.092 -11.180 1.00 91.75 90 LYS A CA 1
ATOM 740 C C . LYS A 1 90 ? 12.292 -10.913 -11.057 1.00 91.75 90 LYS A C 1
ATOM 742 O O . LYS A 1 90 ? 11.425 -10.760 -11.914 1.00 91.75 90 LYS A O 1
ATOM 747 N N . TYR A 1 91 ? 12.439 -10.114 -10.001 1.00 93.31 91 TYR A N 1
ATOM 748 C CA . TYR A 1 91 ? 11.578 -8.971 -9.698 1.00 93.31 91 TYR A CA 1
ATOM 749 C C . TYR A 1 91 ? 12.429 -7.730 -9.396 1.00 93.31 91 TYR A C 1
ATOM 751 O O . TYR A 1 91 ? 12.576 -7.349 -8.232 1.00 93.31 91 TYR A O 1
ATOM 759 N N . PRO A 1 92 ? 13.039 -7.122 -10.425 1.00 91.00 92 PRO A N 1
ATOM 760 C CA . PRO A 1 92 ? 13.999 -6.034 -10.253 1.00 91.00 92 PRO A CA 1
ATOM 761 C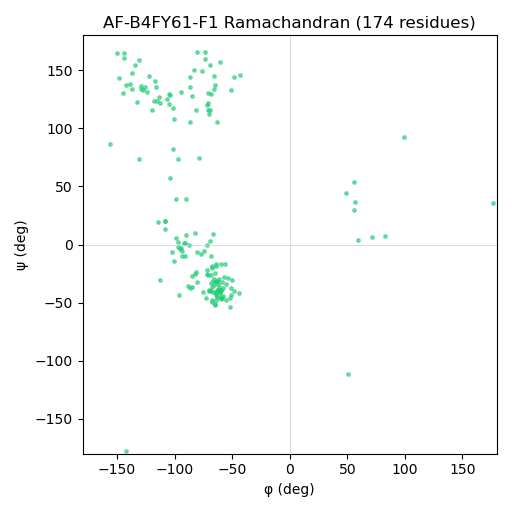 C . PRO A 1 92 ? 13.412 -4.761 -9.627 1.00 91.00 92 PRO A C 1
ATOM 763 O O . PRO A 1 92 ? 14.183 -3.919 -9.169 1.00 91.00 92 PRO A O 1
ATOM 766 N N . HIS A 1 93 ? 12.086 -4.587 -9.603 1.00 92.38 93 HIS A N 1
ATOM 767 C CA . HIS A 1 93 ? 11.458 -3.425 -8.964 1.00 92.38 93 HIS A CA 1
ATOM 768 C C . HIS A 1 93 ? 11.055 -3.675 -7.507 1.00 92.38 93 HIS A C 1
ATOM 770 O O . HIS A 1 93 ? 10.722 -2.723 -6.807 1.00 92.38 93 HIS A O 1
ATOM 776 N N . ILE A 1 94 ? 11.109 -4.921 -7.024 1.00 93.06 94 ILE A N 1
ATOM 777 C CA . ILE A 1 94 ? 10.879 -5.248 -5.612 1.00 93.06 94 ILE A CA 1
ATOM 778 C C . ILE A 1 94 ? 12.178 -4.981 -4.853 1.00 93.06 94 ILE A C 1
ATOM 780 O O . ILE A 1 94 ? 13.205 -5.608 -5.135 1.00 93.06 94 ILE A O 1
ATOM 784 N N . VAL A 1 95 ? 12.152 -4.021 -3.928 1.00 92.38 95 VAL A N 1
ATOM 785 C CA . VAL A 1 95 ? 13.362 -3.531 -3.242 1.00 92.38 95 VAL A CA 1
ATOM 786 C C . VAL A 1 95 ? 13.404 -3.878 -1.762 1.00 92.38 95 VAL A C 1
ATOM 788 O O . VAL A 1 95 ? 14.491 -4.087 -1.230 1.00 92.38 95 VAL A O 1
ATOM 791 N N . HIS A 1 96 ? 12.254 -3.988 -1.100 1.00 92.94 96 HIS A N 1
ATOM 792 C CA . HIS A 1 96 ? 12.185 -4.405 0.299 1.00 92.94 96 HIS A CA 1
ATOM 793 C C . HIS A 1 96 ? 10.892 -5.166 0.571 1.00 92.94 96 HIS A C 1
ATOM 795 O O . HIS A 1 96 ? 9.840 -4.834 0.028 1.00 92.94 96 HIS A O 1
ATOM 801 N N . GLU A 1 97 ? 10.981 -6.186 1.417 1.00 93.56 97 GLU A N 1
ATOM 802 C CA . GLU A 1 97 ? 9.849 -6.994 1.856 1.00 93.56 97 GLU A CA 1
ATOM 803 C C . GLU A 1 97 ? 9.967 -7.241 3.356 1.00 93.56 97 GLU A C 1
ATOM 805 O O . GLU A 1 97 ? 11.029 -7.616 3.859 1.00 93.56 97 GLU A O 1
ATOM 810 N N . GLU A 1 98 ? 8.867 -7.065 4.078 1.00 93.81 98 GLU A N 1
ATOM 811 C CA . GLU A 1 98 ? 8.816 -7.368 5.504 1.00 93.81 98 GLU A CA 1
ATOM 812 C C . GLU A 1 98 ? 7.423 -7.805 5.955 1.00 93.81 98 GLU A C 1
ATOM 814 O O . GLU A 1 98 ? 6.418 -7.588 5.277 1.00 93.81 98 GLU A O 1
ATOM 819 N N . HIS A 1 99 ? 7.372 -8.387 7.149 1.00 94.00 99 HIS A N 1
ATOM 820 C CA . HIS A 1 99 ? 6.137 -8.687 7.855 1.00 94.00 99 HIS A CA 1
ATOM 821 C C . HIS A 1 99 ? 6.052 -7.821 9.111 1.00 94.00 99 HIS A C 1
ATOM 823 O O . HIS A 1 99 ? 6.974 -7.827 9.930 1.00 94.00 99 HIS A O 1
ATOM 829 N N . SER A 1 100 ? 4.945 -7.099 9.275 1.00 91.19 100 SER A N 1
ATOM 830 C CA . SER A 1 100 ? 4.627 -6.381 10.506 1.00 91.19 100 SER A CA 1
ATOM 831 C C . SER A 1 100 ? 3.543 -7.118 11.284 1.00 91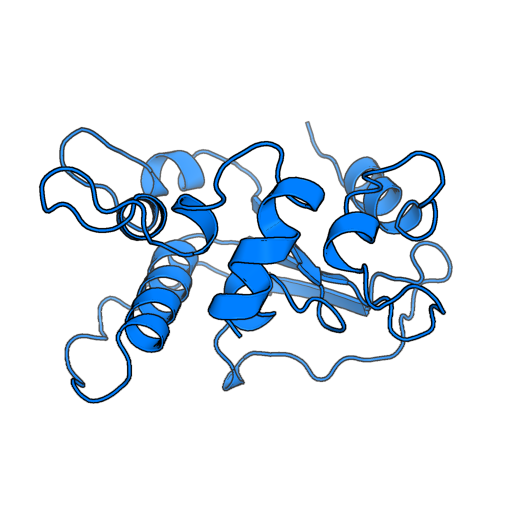.19 100 SER A C 1
ATOM 833 O O . SER A 1 100 ? 2.480 -7.427 10.738 1.00 91.19 100 SER A O 1
ATOM 835 N N . GLU A 1 101 ? 3.803 -7.343 12.567 1.00 89.31 101 GLU A N 1
ATOM 836 C CA . GLU A 1 101 ? 2.829 -7.886 13.515 1.00 89.31 101 GLU A CA 1
ATOM 837 C C . GLU A 1 101 ? 1.766 -6.847 13.898 1.00 89.31 101 GLU A C 1
ATOM 839 O O . GLU A 1 101 ? 1.919 -5.654 13.635 1.00 89.31 101 GLU A O 1
ATOM 844 N N . GLU A 1 102 ? 0.682 -7.314 14.517 1.00 87.31 102 GLU A N 1
ATOM 845 C CA . GLU A 1 102 ? -0.375 -6.441 15.038 1.00 87.31 102 GLU A CA 1
ATOM 846 C C . GLU A 1 102 ? 0.154 -5.583 16.193 1.00 87.31 102 GLU A C 1
ATOM 848 O O . GLU A 1 102 ? 0.797 -6.094 17.115 1.00 87.31 102 GLU A O 1
ATOM 853 N N . THR A 1 103 ? -0.152 -4.287 16.163 1.00 79.88 103 THR A N 1
ATOM 854 C CA . THR A 1 103 ? 0.218 -3.358 17.234 1.00 79.88 103 THR A CA 1
ATOM 855 C C . THR A 1 103 ? -1.004 -3.017 18.088 1.00 79.88 103 THR A C 1
ATOM 857 O O . THR A 1 103 ? -1.972 -2.441 17.594 1.00 79.88 103 THR A O 1
ATOM 860 N N . ASP A 1 104 ? -0.928 -3.306 19.390 1.00 65.19 104 ASP A N 1
ATOM 861 C CA . ASP A 1 104 ? -1.937 -2.964 20.414 1.00 65.19 104 ASP A CA 1
ATOM 862 C C . ASP A 1 104 ? -1.661 -1.589 21.062 1.00 65.19 104 ASP A C 1
ATOM 864 O O . ASP A 1 104 ? -1.794 -1.391 22.274 1.00 65.19 104 ASP A O 1
ATOM 868 N N . ASP A 1 105 ? -1.223 -0.610 20.268 1.00 60.25 105 ASP A N 1
ATOM 869 C CA . ASP A 1 105 ? -0.938 0.734 20.777 1.00 60.25 105 ASP A CA 1
ATOM 870 C C . ASP A 1 105 ? -2.237 1.534 20.964 1.00 60.25 105 ASP A C 1
ATOM 872 O O . ASP A 1 105 ? -2.529 2.496 20.258 1.00 60.25 105 ASP A O 1
ATOM 876 N N . ASP A 1 106 ? -2.986 1.187 22.012 1.00 56.31 106 ASP A N 1
ATOM 877 C CA . ASP A 1 106 ? -4.107 1.975 22.551 1.00 56.31 106 ASP A CA 1
ATOM 878 C C . ASP A 1 106 ? -3.640 3.280 23.236 1.00 56.31 106 ASP A C 1
ATOM 880 O O . ASP A 1 106 ? -4.427 4.011 23.840 1.00 56.31 106 ASP A O 1
ATOM 884 N N . LYS A 1 107 ? -2.333 3.572 23.218 1.00 48.69 107 LYS A N 1
ATOM 885 C CA . LYS A 1 107 ? -1.708 4.548 24.122 1.00 48.69 107 LYS A CA 1
ATOM 886 C C . LYS A 1 107 ? -1.537 5.964 23.592 1.00 48.69 107 LYS A C 1
ATOM 888 O O . LYS A 1 107 ? -1.114 6.817 24.369 1.00 48.69 107 LYS A O 1
ATOM 893 N N . TRP A 1 108 ? -1.870 6.259 22.341 1.00 50.97 108 TRP A N 1
ATOM 894 C CA . TRP A 1 108 ? -1.673 7.612 21.815 1.00 50.97 108 TRP A CA 1
ATOM 895 C C . TRP A 1 108 ? -2.960 8.418 21.788 1.00 50.97 108 TRP A C 1
ATOM 897 O O . TRP A 1 108 ? -3.622 8.588 20.768 1.00 50.97 108 TRP A O 1
ATOM 907 N N . GLN A 1 109 ? -3.259 8.968 22.959 1.00 49.78 109 GLN A N 1
ATOM 908 C CA . GLN A 1 109 ? -4.133 10.112 23.101 1.00 49.78 109 GLN A CA 1
ATOM 909 C C . GLN A 1 109 ? -3.276 11.280 23.595 1.00 49.78 109 GLN A C 1
ATOM 911 O O . GLN A 1 109 ? -2.666 11.194 24.657 1.00 49.78 109 GLN A O 1
ATOM 916 N N . ASP A 1 110 ? -3.281 12.352 22.801 1.00 47.94 110 ASP A N 1
ATOM 917 C CA . ASP A 1 110 ? -2.867 13.719 23.142 1.00 47.94 110 ASP A CA 1
ATOM 918 C C . ASP A 1 110 ? -1.450 14.177 22.719 1.00 47.94 110 ASP A C 1
ATOM 920 O O . ASP A 1 110 ? -0.471 14.072 23.453 1.00 47.94 110 ASP A O 1
ATOM 924 N N . CYS A 1 111 ? -1.375 14.795 21.534 1.00 40.19 111 CYS A N 1
ATOM 925 C CA . CYS A 1 111 ? -0.516 15.957 21.276 1.00 40.19 111 CYS A CA 1
ATOM 926 C C . CYS A 1 111 ? -1.075 16.765 20.088 1.00 40.19 111 CYS A C 1
ATOM 928 O O . CYS A 1 111 ? -0.732 16.561 18.927 1.00 40.19 111 CYS A O 1
ATOM 930 N N . MET A 1 112 ? -1.996 17.679 20.391 1.00 49.72 112 MET A N 1
ATOM 931 C CA . MET A 1 112 ? -2.499 18.690 19.458 1.00 49.72 112 MET A CA 1
ATOM 932 C C . MET A 1 112 ? -1.413 19.740 19.175 1.00 49.72 112 MET A C 1
ATOM 934 O O . MET A 1 112 ? -1.100 20.497 20.092 1.00 49.72 112 MET A O 1
ATOM 938 N N . ALA A 1 113 ? -0.880 19.804 17.942 1.00 47.38 113 ALA A N 1
ATOM 939 C CA . ALA A 1 113 ? -0.418 21.040 17.268 1.00 47.38 113 ALA A CA 1
ATOM 940 C C . ALA A 1 113 ? 0.240 20.821 15.875 1.00 47.38 113 ALA A C 1
ATOM 942 O O . ALA A 1 113 ? 1.162 21.558 15.532 1.00 47.38 113 ALA A O 1
ATOM 943 N N . GLU A 1 114 ? -0.206 19.877 15.039 1.00 45.75 114 GLU A N 1
ATOM 944 C CA . GLU A 1 114 ? 0.269 19.775 13.641 1.00 45.75 114 GLU A CA 1
ATOM 945 C C . GLU A 1 114 ? -0.902 19.650 12.655 1.00 45.75 114 GLU A C 1
ATOM 947 O O . GLU A 1 114 ? -2.030 19.381 13.068 1.00 45.75 114 GLU A O 1
ATOM 952 N N . CYS A 1 115 ? -0.649 19.984 11.382 1.00 53.34 115 CYS A N 1
ATOM 953 C CA . CYS A 1 115 ? -1.639 20.127 10.308 1.00 53.34 115 CYS A CA 1
ATOM 954 C C . CYS A 1 115 ? -2.685 19.001 10.295 1.00 53.34 115 CYS A C 1
ATOM 956 O O . CYS A 1 115 ? -2.357 17.843 10.530 1.00 53.34 115 CYS A O 1
ATOM 958 N N . ASP A 1 116 ? -3.926 19.334 9.917 1.00 70.50 116 ASP A N 1
ATOM 959 C CA . ASP A 1 116 ? -5.048 18.382 9.829 1.00 70.50 116 ASP A CA 1
ATOM 960 C C . ASP A 1 116 ? -4.667 17.103 9.056 1.00 70.50 116 ASP A C 1
ATOM 962 O O . ASP A 1 116 ? -4.941 15.994 9.500 1.00 70.50 116 ASP A O 1
ATOM 966 N N . MET A 1 117 ? -3.904 17.247 7.967 1.00 73.56 117 MET A N 1
ATOM 967 C CA . MET A 1 117 ? -3.411 16.123 7.164 1.00 73.56 117 MET A CA 1
ATOM 968 C C . MET A 1 117 ? -2.460 15.188 7.916 1.00 73.56 117 MET A C 1
ATOM 970 O O . MET A 1 117 ? -2.643 13.978 7.836 1.00 73.56 117 MET A O 1
ATOM 974 N N . ASP A 1 118 ? -1.490 15.707 8.672 1.00 78.94 118 ASP A N 1
ATOM 975 C CA . ASP A 1 118 ? -0.545 14.859 9.410 1.00 78.94 118 ASP A CA 1
ATOM 976 C C . ASP A 1 118 ? -1.296 14.037 10.465 1.00 78.94 118 ASP A C 1
ATOM 978 O O . ASP A 1 118 ? -1.104 12.829 10.581 1.00 78.94 118 ASP A O 1
ATOM 982 N N . VAL A 1 119 ? -2.252 14.659 11.163 1.00 83.00 119 VAL A N 1
ATOM 983 C CA . VAL A 1 119 ? -3.120 13.976 12.135 1.00 83.00 119 VAL A CA 1
ATOM 984 C C . VAL A 1 119 ? -3.972 12.888 11.469 1.00 83.00 119 VAL A C 1
ATOM 986 O O . VAL A 1 119 ? -4.179 11.818 12.050 1.00 83.00 119 VAL A O 1
ATOM 989 N N . LEU A 1 120 ? -4.478 13.135 10.259 1.00 83.31 120 LEU A N 1
ATOM 990 C CA . LEU A 1 120 ? -5.249 12.152 9.497 1.00 83.31 120 LEU A CA 1
ATOM 991 C C . LEU A 1 120 ? -4.388 10.966 9.056 1.00 83.31 120 LEU A C 1
ATOM 993 O O . LEU A 1 120 ? -4.786 9.819 9.266 1.00 83.31 120 LEU A O 1
ATOM 997 N N . GLU A 1 121 ? -3.208 11.223 8.494 1.00 85.25 121 GLU A N 1
ATOM 998 C CA . GLU A 1 121 ? -2.272 10.170 8.093 1.00 85.25 121 GLU A CA 1
ATOM 999 C C . GLU A 1 121 ? -1.838 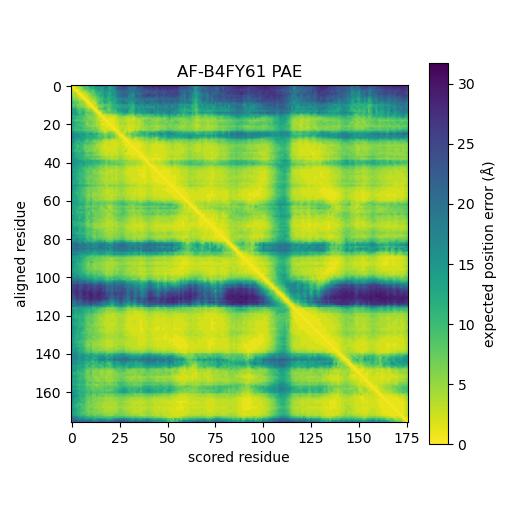9.321 9.296 1.00 85.25 121 GLU A C 1
ATOM 1001 O O . GLU A 1 121 ? -1.783 8.093 9.204 1.00 85.25 121 GLU A O 1
ATOM 1006 N N . GLU A 1 122 ? -1.605 9.949 10.451 1.00 87.38 122 GLU A N 1
ATOM 1007 C CA . GLU A 1 122 ? -1.300 9.257 11.708 1.00 87.38 122 GLU A CA 1
ATOM 1008 C C . GLU A 1 122 ? -2.430 8.327 12.156 1.00 87.38 122 GLU A C 1
ATOM 1010 O O . GLU A 1 122 ? -2.177 7.172 12.518 1.00 87.38 122 GLU A O 1
ATOM 1015 N N . LYS A 1 123 ? -3.684 8.796 12.101 1.00 88.56 123 LYS A N 1
ATOM 1016 C CA . LYS A 1 123 ? -4.856 7.959 12.403 1.00 88.56 123 LYS A CA 1
ATOM 1017 C C . LYS A 1 123 ? -4.948 6.766 11.460 1.00 88.56 123 LYS A C 1
ATOM 1019 O O . LYS A 1 123 ? -5.260 5.668 11.913 1.00 88.56 123 LYS A O 1
ATOM 1024 N N . MET A 1 124 ? -4.641 6.960 10.176 1.00 89.88 124 MET A N 1
ATOM 1025 C CA . MET A 1 124 ? -4.634 5.871 9.199 1.00 89.88 124 MET A CA 1
ATOM 1026 C C . MET A 1 124 ? -3.563 4.833 9.490 1.00 89.88 124 MET A C 1
ATOM 1028 O O . MET A 1 124 ? -3.884 3.650 9.583 1.00 89.88 124 MET A O 1
ATOM 1032 N N . VAL A 1 125 ? -2.313 5.265 9.676 1.00 91.44 125 VAL A N 1
ATOM 1033 C CA . VAL A 1 125 ? -1.200 4.355 9.981 1.00 91.44 125 VAL A CA 1
ATOM 1034 C C . VAL A 1 125 ? -1.469 3.603 11.286 1.00 91.44 125 VAL A C 1
ATOM 1036 O O . VAL A 1 125 ? -1.281 2.391 11.343 1.00 91.44 125 VAL A O 1
ATOM 1039 N N . THR A 1 126 ? -1.983 4.291 12.308 1.00 91.25 126 THR A N 1
ATOM 1040 C CA . THR A 1 126 ? -2.293 3.680 13.609 1.00 91.25 126 THR A CA 1
ATOM 1041 C C . THR A 1 126 ? -3.448 2.684 13.512 1.00 91.25 126 THR A C 1
ATOM 1043 O O . THR A 1 126 ? -3.321 1.555 13.975 1.00 91.25 126 THR A O 1
ATOM 1046 N N . GLY A 1 127 ? -4.573 3.064 12.899 1.00 92.31 127 GLY A N 1
ATOM 1047 C CA . GLY A 1 127 ? -5.746 2.193 12.813 1.00 92.31 127 GLY A CA 1
ATOM 1048 C C . GLY A 1 127 ? -5.521 0.974 11.918 1.00 92.31 127 GLY A C 1
ATOM 1049 O O . GLY A 1 127 ? -5.887 -0.138 12.297 1.00 92.31 127 GLY A O 1
ATOM 1050 N N . LEU A 1 128 ? -4.835 1.144 10.781 1.00 93.75 128 LEU A N 1
ATOM 1051 C CA . LEU A 1 128 ? -4.452 0.023 9.918 1.00 93.75 128 LEU A CA 1
ATOM 1052 C C . LEU A 1 128 ? -3.352 -0.850 10.542 1.00 93.75 128 LEU A C 1
ATOM 1054 O O . LEU A 1 128 ? -3.311 -2.041 10.255 1.00 93.75 128 LEU A O 1
A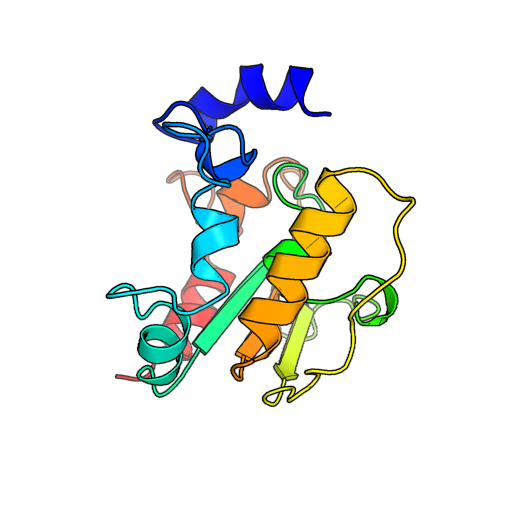TOM 1058 N N . GLY A 1 129 ? -2.507 -0.307 11.423 1.00 92.69 129 GLY A N 1
ATOM 1059 C CA . GLY A 1 129 ? -1.498 -1.069 12.172 1.00 92.69 129 GLY A CA 1
ATOM 1060 C C . GLY A 1 129 ? -2.066 -2.038 13.222 1.00 92.69 129 GLY A C 1
ATOM 1061 O O . GLY A 1 129 ? -1.336 -2.884 13.732 1.00 92.69 129 GLY A O 1
ATOM 1062 N N . LYS A 1 130 ? -3.374 -1.978 13.515 1.00 92.31 130 LYS A N 1
ATOM 1063 C CA . LYS A 1 130 ? -4.069 -2.907 14.435 1.00 92.31 130 LYS A CA 1
ATOM 1064 C C . LYS A 1 130 ? -4.248 -4.325 13.870 1.00 92.31 130 LYS A C 1
ATOM 1066 O O . LYS A 1 130 ? -4.867 -5.172 14.519 1.00 92.31 130 LYS A O 1
ATOM 1071 N N . VAL A 1 131 ? -3.790 -4.565 12.642 1.00 93.69 131 VAL A N 1
ATOM 1072 C CA . VAL A 1 131 ? -3.779 -5.868 11.968 1.00 93.69 131 VAL A CA 1
ATOM 1073 C C . VAL A 1 131 ? -2.429 -6.089 11.301 1.00 93.69 131 VAL A C 1
ATOM 1075 O O . VAL A 1 131 ? -1.739 -5.133 10.954 1.00 93.69 131 VAL A O 1
ATOM 1078 N N . SER A 1 132 ? -2.059 -7.352 11.105 1.00 95.06 132 SER A N 1
ATOM 1079 C CA . SER A 1 132 ? -0.762 -7.694 10.524 1.00 95.06 132 SER A CA 1
ATOM 1080 C C . SER A 1 132 ? -0.745 -7.459 9.017 1.00 95.06 132 SER A C 1
ATOM 1082 O O . SER A 1 132 ? -1.773 -7.612 8.345 1.00 95.06 132 SER A O 1
ATOM 1084 N N . TRP A 1 133 ? 0.432 -7.124 8.490 1.00 96.56 133 TRP A N 1
ATOM 1085 C CA . TRP A 1 133 ? 0.646 -6.854 7.071 1.00 96.56 133 TRP A CA 1
ATOM 1086 C C . TRP A 1 133 ? 1.956 -7.462 6.595 1.00 96.56 133 TRP A C 1
ATOM 1088 O O . TRP A 1 133 ? 2.993 -7.323 7.237 1.00 96.56 133 TRP A O 1
ATOM 1098 N N . GLU A 1 134 ? 1.922 -8.053 5.411 1.00 96.06 134 GLU A N 1
ATOM 1099 C CA . GLU A 1 134 ? 3.106 -8.173 4.570 1.00 96.06 134 GLU A CA 1
ATOM 1100 C C . GLU A 1 134 ? 3.241 -6.879 3.764 1.00 96.06 134 GLU A C 1
ATOM 1102 O O . GLU A 1 134 ? 2.285 -6.427 3.126 1.00 96.06 134 GLU A O 1
ATOM 1107 N N . 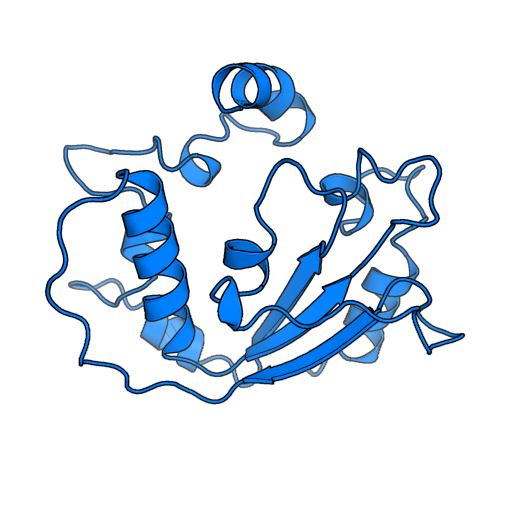LYS A 1 135 ? 4.410 -6.254 3.817 1.00 95.38 135 LYS A N 1
ATOM 1108 C CA . LYS A 1 135 ? 4.671 -4.963 3.185 1.00 95.38 135 LYS A CA 1
ATOM 1109 C C . LYS A 1 135 ? 5.750 -5.143 2.137 1.00 95.38 135 LYS A C 1
ATOM 1111 O O . LYS A 1 135 ? 6.841 -5.613 2.452 1.00 95.38 135 LYS A O 1
ATOM 1116 N N . VAL A 1 136 ? 5.425 -4.763 0.909 1.00 95.06 136 VAL A N 1
ATOM 1117 C CA . VAL A 1 136 ? 6.307 -4.874 -0.249 1.00 95.06 136 VAL A CA 1
ATOM 1118 C C . VAL A 1 136 ? 6.552 -3.481 -0.805 1.00 95.06 136 VAL A C 1
ATOM 1120 O O . VAL A 1 136 ? 5.630 -2.808 -1.272 1.00 95.06 136 VAL A O 1
ATOM 1123 N N . ASP A 1 137 ? 7.801 -3.046 -0.751 1.00 94.12 137 ASP A N 1
ATOM 1124 C CA . ASP A 1 137 ? 8.227 -1.765 -1.286 1.00 94.12 137 ASP A CA 1
ATOM 1125 C C . ASP A 1 137 ? 8.758 -1.947 -2.710 1.00 94.12 137 ASP A C 1
ATOM 1127 O O . ASP A 1 137 ? 9.573 -2.830 -3.005 1.00 94.12 137 ASP A O 1
ATOM 1131 N N . VAL A 1 138 ? 8.261 -1.091 -3.596 1.00 92.94 138 VAL A N 1
ATOM 1132 C CA . VAL A 1 138 ? 8.522 -1.094 -5.032 1.00 92.94 138 VAL A CA 1
ATOM 1133 C C . VAL A 1 138 ? 9.251 0.188 -5.400 1.00 92.94 138 VAL A C 1
ATOM 1135 O O . VAL A 1 138 ? 8.850 1.269 -4.971 1.00 92.94 138 VAL A O 1
ATOM 1138 N N . SER A 1 139 ? 10.290 0.093 -6.222 1.00 90.50 139 SER A N 1
ATOM 1139 C CA . SER A 1 139 ? 10.997 1.267 -6.727 1.00 90.50 139 SER A CA 1
ATOM 1140 C C . SER A 1 139 ? 11.143 1.230 -8.239 1.00 90.50 139 SER A C 1
ATOM 1142 O O . SER A 1 139 ? 11.514 0.209 -8.813 1.00 90.50 139 SER A O 1
ATOM 1144 N N . PHE A 1 140 ? 10.906 2.381 -8.872 1.00 87.06 140 PHE A N 1
ATOM 1145 C CA . PHE A 1 140 ? 11.122 2.600 -10.307 1.00 87.06 140 PHE A CA 1
ATOM 1146 C C . PHE A 1 140 ? 12.238 3.619 -10.567 1.00 87.06 140 PHE A C 1
ATOM 1148 O O . PHE A 1 140 ? 12.311 4.180 -11.660 1.00 87.06 140 PHE A O 1
ATOM 1155 N N . HIS A 1 141 ? 13.114 3.871 -9.586 1.00 79.12 141 HIS A N 1
ATOM 1156 C CA . HIS A 1 141 ? 14.134 4.924 -9.639 1.00 79.12 141 HIS A 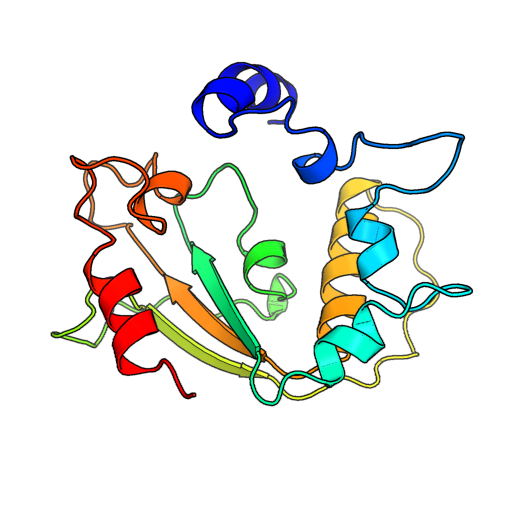CA 1
ATOM 1157 C C . HIS A 1 141 ? 14.999 4.898 -10.909 1.00 79.12 141 HIS A C 1
ATOM 1159 O O . HIS A 1 141 ? 15.366 5.935 -11.461 1.00 79.12 141 HIS A O 1
ATOM 1165 N N . SER A 1 142 ? 15.331 3.696 -11.382 1.00 70.12 142 SER A N 1
ATOM 1166 C CA . SER A 1 142 ? 16.165 3.461 -12.563 1.00 70.12 142 SER A CA 1
ATOM 1167 C C . SER A 1 142 ? 15.434 3.680 -13.894 1.00 70.12 142 SER A C 1
ATOM 1169 O O . SER A 1 142 ? 16.072 3.674 -14.950 1.00 70.12 142 SER A O 1
ATOM 1171 N N . SER A 1 143 ? 14.115 3.888 -13.869 1.00 72.19 143 SER A N 1
ATOM 1172 C CA . SER A 1 143 ? 13.300 4.062 -15.065 1.00 72.19 143 SER A CA 1
ATOM 1173 C C . SER A 1 143 ? 13.238 5.512 -15.554 1.00 72.19 143 SER A C 1
ATOM 1175 O O . SER A 1 143 ? 13.112 6.468 -14.789 1.00 72.19 143 SER A O 1
ATOM 1177 N N . MET A 1 144 ? 13.211 5.671 -16.881 1.00 61.81 144 MET A N 1
ATOM 1178 C CA . MET A 1 144 ? 12.949 6.944 -17.563 1.00 61.81 144 MET A CA 1
ATOM 1179 C C . MET A 1 144 ? 11.511 7.452 -17.372 1.00 61.81 144 MET A C 1
ATOM 1181 O O . MET A 1 144 ? 11.245 8.631 -17.613 1.00 61.81 144 MET A O 1
ATOM 1185 N N . THR A 1 145 ? 10.578 6.584 -16.970 1.00 66.06 145 THR A N 1
ATOM 1186 C CA . THR A 1 145 ? 9.161 6.924 -16.771 1.00 66.06 145 THR A CA 1
ATOM 1187 C C . THR A 1 145 ? 8.754 6.952 -15.298 1.00 66.06 145 THR A C 1
ATOM 1189 O O . THR A 1 145 ? 7.567 7.060 -14.992 1.00 66.06 145 THR A O 1
ATOM 1192 N N . SER A 1 146 ? 9.728 6.957 -14.381 1.00 70.44 146 SER A N 1
ATOM 1193 C CA . SER A 1 146 ? 9.525 6.926 -12.926 1.00 70.44 146 SER A CA 1
ATOM 1194 C C . SER A 1 146 ? 8.532 7.972 -12.406 1.00 70.44 146 SER A C 1
ATOM 1196 O O . SER A 1 146 ? 7.772 7.682 -11.490 1.00 70.44 146 SER A O 1
ATOM 1198 N N . PHE A 1 147 ? 8.410 9.138 -13.055 1.00 65.94 147 PHE A N 1
ATOM 1199 C CA . PHE A 1 147 ? 7.398 10.162 -12.734 1.00 65.94 147 PHE A CA 1
ATOM 1200 C C . PHE A 1 147 ? 5.937 9.657 -12.769 1.00 65.94 147 PHE A C 1
ATOM 1202 O O . PHE A 1 147 ? 5.037 10.328 -12.262 1.00 65.94 147 PHE A O 1
ATOM 1209 N N . ALA A 1 148 ? 5.688 8.505 -13.400 1.00 74.50 148 ALA A N 1
ATOM 1210 C CA . ALA A 1 148 ? 4.396 7.838 -13.496 1.00 74.50 148 ALA A CA 1
ATOM 1211 C C . ALA A 1 148 ? 4.310 6.560 -12.637 1.00 74.50 148 ALA A C 1
ATOM 1213 O O . ALA A 1 148 ? 3.423 5.740 -12.889 1.00 74.50 148 ALA A O 1
ATOM 1214 N N . ALA A 1 149 ? 5.173 6.396 -11.622 1.00 78.56 149 ALA A N 1
ATOM 1215 C CA . ALA A 1 149 ? 5.255 5.216 -10.748 1.00 78.56 149 ALA A CA 1
ATOM 1216 C C . ALA A 1 149 ? 3.882 4.708 -10.275 1.00 78.56 149 ALA A C 1
ATOM 1218 O O . ALA A 1 149 ? 3.593 3.514 -10.347 1.00 78.56 149 ALA A O 1
ATOM 1219 N N . HIS A 1 150 ? 2.975 5.621 -9.911 1.00 82.94 150 HIS A N 1
ATOM 1220 C CA . HIS A 1 150 ? 1.609 5.281 -9.500 1.00 82.94 150 HIS A CA 1
ATOM 1221 C C . HIS A 1 150 ? 0.802 4.508 -10.558 1.00 82.94 150 HIS A C 1
ATOM 1223 O O . HIS A 1 150 ? 0.004 3.632 -10.239 1.00 82.94 150 HIS A O 1
ATOM 1229 N N . SER A 1 151 ? 0.976 4.840 -11.841 1.00 82.69 151 SER A N 1
ATOM 1230 C CA . SER A 1 151 ? 0.319 4.122 -12.944 1.00 82.69 151 SER A CA 1
ATOM 1231 C C . SER A 1 151 ? 1.101 2.883 -13.381 1.00 82.69 151 SER A C 1
ATOM 1233 O O . SER A 1 151 ? 0.495 1.937 -13.888 1.00 82.69 151 SER A O 1
ATOM 1235 N N . ILE A 1 152 ? 2.423 2.887 -13.185 1.00 85.38 152 ILE A N 1
ATOM 1236 C CA . ILE A 1 152 ? 3.322 1.796 -13.573 1.00 85.38 152 ILE A CA 1
ATOM 1237 C C . ILE A 1 152 ? 3.152 0.591 -12.648 1.00 85.38 152 ILE A C 1
ATOM 1239 O O . ILE A 1 152 ? 2.981 -0.513 -13.158 1.00 85.38 152 ILE A O 1
ATOM 1243 N N . ILE A 1 153 ? 3.099 0.794 -11.325 1.00 88.06 153 ILE A N 1
ATOM 1244 C CA . ILE A 1 153 ? 2.894 -0.293 -10.347 1.00 88.06 153 ILE A CA 1
ATOM 1245 C C . ILE A 1 153 ? 1.598 -1.081 -10.614 1.00 88.06 153 ILE A C 1
ATOM 1247 O O . ILE A 1 153 ? 1.511 -2.270 -10.329 1.00 88.06 153 ILE A O 1
ATOM 1251 N N . GLN A 1 154 ? 0.595 -0.430 -11.213 1.00 86.19 154 GLN A N 1
ATOM 1252 C CA . GLN A 1 154 ? -0.691 -1.032 -11.576 1.00 86.19 154 GLN A CA 1
ATOM 1253 C C . GLN A 1 154 ? -0.743 -1.568 -13.014 1.00 86.19 154 GLN A C 1
ATOM 1255 O O . GLN A 1 154 ? -1.771 -2.120 -13.404 1.00 86.19 154 GLN A O 1
ATOM 1260 N N . VAL A 1 155 ? 0.299 -1.349 -13.829 1.00 86.44 155 VAL A N 1
ATOM 1261 C CA . VAL A 1 155 ? 0.309 -1.665 -15.273 1.00 86.44 155 VAL A CA 1
ATOM 1262 C C . VAL A 1 155 ? -0.960 -1.110 -15.947 1.00 86.44 155 VAL A C 1
ATOM 1264 O O . VAL A 1 155 ? -1.669 -1.775 -16.704 1.00 86.44 155 VAL A O 1
ATOM 1267 N N . LYS A 1 156 ? -1.316 0.138 -15.607 1.00 82.81 156 LYS A N 1
ATOM 1268 C CA . LYS A 1 156 ? -2.647 0.701 -15.903 1.00 82.81 156 LYS A CA 1
ATOM 1269 C C . LYS A 1 156 ? -2.946 0.799 -17.404 1.00 82.81 156 LYS A C 1
ATOM 1271 O O . LYS A 1 156 ? -4.106 0.718 -17.817 1.00 82.81 156 LYS A O 1
ATOM 1276 N N . TYR A 1 157 ? -1.916 1.014 -18.218 1.00 80.50 157 TYR A N 1
ATOM 1277 C CA . TYR A 1 157 ? -2.027 1.132 -19.668 1.00 80.50 157 TYR A CA 1
ATOM 1278 C C . TYR A 1 157 ? -1.154 0.084 -20.354 1.00 80.50 157 TYR A C 1
ATOM 1280 O O . TYR A 1 157 ? -0.046 -0.183 -19.908 1.00 80.50 157 TYR A O 1
ATOM 1288 N N . ALA A 1 158 ? -1.607 -0.439 -21.497 1.00 78.44 158 ALA A N 1
ATOM 1289 C CA . ALA A 1 158 ? -0.932 -1.523 -22.223 1.00 78.44 158 ALA A CA 1
ATOM 1290 C C . ALA A 1 158 ? 0.511 -1.213 -22.677 1.00 78.44 158 ALA A C 1
ATOM 1292 O O . ALA A 1 158 ? 1.249 -2.122 -23.040 1.00 78.44 158 ALA A O 1
ATOM 1293 N N . PHE A 1 159 ? 0.912 0.061 -22.698 1.00 78.69 159 PHE A N 1
ATOM 1294 C CA . PHE A 1 159 ? 2.278 0.474 -23.028 1.00 78.69 159 PHE A CA 1
ATOM 1295 C C . PHE A 1 159 ? 3.201 0.577 -21.799 1.00 78.69 159 PHE A C 1
ATOM 1297 O O . PHE A 1 159 ? 4.405 0.744 -21.967 1.00 78.69 159 PHE A O 1
ATOM 1304 N N . MET A 1 160 ? 2.663 0.485 -20.577 1.00 80.75 160 MET A N 1
ATOM 1305 C CA . MET A 1 160 ? 3.409 0.563 -19.316 1.00 80.75 160 MET A CA 1
ATOM 1306 C C . MET A 1 160 ? 3.712 -0.844 -18.792 1.00 80.75 160 MET A C 1
ATOM 1308 O O . MET A 1 160 ? 3.092 -1.294 -17.837 1.00 80.75 160 MET A O 1
ATOM 1312 N N . ASN A 1 161 ? 4.657 -1.545 -19.418 1.00 83.50 161 ASN A N 1
ATOM 1313 C CA . ASN A 1 161 ? 5.020 -2.916 -19.022 1.00 83.50 161 ASN A CA 1
ATOM 1314 C C . ASN A 1 161 ? 6.095 -2.982 -17.928 1.00 83.50 161 ASN A C 1
ATOM 1316 O O . ASN A 1 161 ? 6.482 -4.070 -17.521 1.00 83.50 161 ASN A O 1
ATOM 1320 N N . GLU A 1 162 ? 6.597 -1.842 -17.462 1.00 86.94 162 GLU A N 1
ATOM 1321 C CA . GLU A 1 162 ? 7.705 -1.797 -16.505 1.00 86.94 162 GLU A CA 1
ATOM 1322 C C . GLU A 1 162 ? 7.334 -2.394 -15.144 1.00 86.94 162 GLU A C 1
ATOM 1324 O O . GLU A 1 162 ? 8.155 -3.079 -14.559 1.00 86.94 162 GLU A O 1
ATOM 1329 N N . GLY A 1 163 ? 6.088 -2.237 -14.685 1.00 88.88 163 GLY A N 1
ATOM 1330 C CA . GLY A 1 163 ? 5.597 -2.874 -13.458 1.00 88.88 163 GLY A CA 1
ATOM 1331 C C . GLY A 1 163 ? 5.146 -4.330 -13.628 1.00 88.88 163 GLY A C 1
ATOM 1332 O O . GLY A 1 163 ? 4.499 -4.875 -12.735 1.00 88.88 163 GLY A O 1
ATOM 1333 N N . ALA A 1 164 ? 5.409 -4.972 -14.774 1.00 92.62 164 ALA A N 1
ATOM 1334 C CA . ALA A 1 164 ? 4.940 -6.336 -15.032 1.00 92.62 164 ALA A CA 1
ATOM 1335 C C . ALA A 1 164 ? 5.545 -7.367 -14.068 1.00 92.62 164 ALA A C 1
ATOM 1337 O O . ALA A 1 164 ? 4.873 -8.334 -13.711 1.00 92.62 164 ALA A O 1
ATOM 1338 N N . ASP A 1 165 ? 6.780 -7.159 -13.617 1.00 93.19 165 ASP A N 1
ATOM 1339 C CA . ASP A 1 165 ? 7.425 -8.004 -12.613 1.00 93.19 165 ASP A CA 1
ATOM 1340 C C . ASP A 1 165 ? 6.772 -7.860 -11.231 1.00 93.19 165 ASP A C 1
ATOM 1342 O O . ASP A 1 165 ? 6.638 -8.857 -10.529 1.00 93.19 165 ASP A O 1
ATOM 1346 N N . VAL A 1 166 ? 6.270 -6.672 -10.874 1.00 94.12 166 VAL A N 1
ATOM 1347 C CA . VAL A 1 166 ? 5.473 -6.462 -9.652 1.00 94.12 166 VAL A CA 1
ATOM 1348 C C . VAL A 1 166 ? 4.158 -7.243 -9.726 1.00 94.12 166 VAL A C 1
ATOM 1350 O O . VAL A 1 166 ? 3.780 -7.928 -8.777 1.00 94.12 166 VAL A O 1
ATOM 1353 N N . ILE A 1 167 ? 3.473 -7.218 -10.875 1.00 94.31 167 ILE A N 1
ATOM 1354 C CA . ILE A 1 167 ? 2.266 -8.036 -11.081 1.00 94.31 167 ILE A CA 1
ATOM 1355 C C . ILE A 1 167 ? 2.603 -9.529 -11.033 1.00 94.31 167 ILE A C 1
ATOM 1357 O O . ILE A 1 167 ? 1.868 -10.306 -10.421 1.00 94.31 167 ILE A O 1
ATOM 1361 N N . GLN A 1 168 ? 3.725 -9.939 -11.626 1.00 94.38 168 GLN A N 1
ATOM 1362 C CA . GLN A 1 168 ? 4.187 -11.322 -11.548 1.00 94.38 168 GLN A CA 1
ATOM 1363 C C . GLN A 1 168 ? 4.501 -11.725 -10.102 1.00 94.38 168 GLN A C 1
ATOM 1365 O O . GLN A 1 168 ? 4.143 -12.828 -9.699 1.00 94.38 168 GLN A O 1
ATOM 1370 N N . HIS A 1 169 ? 5.093 -10.831 -9.307 1.00 95.50 169 HIS A N 1
ATOM 1371 C CA . HIS A 1 169 ? 5.329 -11.042 -7.882 1.00 95.50 169 HIS A CA 1
ATOM 1372 C C . HIS A 1 169 ? 4.019 -11.289 -7.130 1.00 95.50 169 HIS A C 1
ATOM 1374 O O . HIS A 1 169 ? 3.928 -12.244 -6.358 1.00 95.50 169 HIS A O 1
ATOM 1380 N N . ILE A 1 170 ? 2.986 -10.481 -7.395 1.00 94.56 170 ILE A N 1
ATOM 1381 C CA . ILE A 1 170 ? 1.652 -10.664 -6.808 1.00 94.56 170 ILE A CA 1
ATOM 1382 C C . ILE A 1 170 ? 1.082 -12.033 -7.183 1.00 94.56 170 ILE A C 1
ATOM 1384 O O . ILE A 1 170 ? 0.589 -12.734 -6.304 1.00 94.56 170 ILE A O 1
ATOM 1388 N N . ILE A 1 171 ? 1.153 -12.419 -8.461 1.00 93.88 171 ILE A N 1
ATOM 1389 C CA . ILE A 1 171 ? 0.613 -13.694 -8.964 1.00 93.88 171 ILE A CA 1
ATOM 1390 C C . ILE A 1 171 ? 1.344 -14.885 -8.344 1.00 93.88 171 ILE A C 1
ATOM 1392 O O . ILE A 1 171 ? 0.698 -15.811 -7.856 1.00 93.88 171 ILE A O 1
ATOM 1396 N N . ASP A 1 172 ? 2.674 -14.858 -8.335 1.00 94.38 172 ASP A N 1
ATOM 1397 C CA . ASP A 1 172 ? 3.495 -15.975 -7.861 1.00 94.38 172 ASP A CA 1
ATOM 1398 C C . ASP A 1 172 ? 3.364 -16.188 -6.352 1.00 94.38 172 ASP A C 1
ATOM 1400 O O . ASP A 1 172 ? 3.511 -17.311 -5.867 1.00 94.38 172 ASP A O 1
ATOM 1404 N N . HIS A 1 173 ? 3.035 -15.125 -5.619 1.00 91.94 173 HIS A N 1
ATOM 1405 C CA . HIS A 1 173 ? 2.732 -15.199 -4.200 1.00 91.94 173 HIS A CA 1
ATOM 1406 C C . HIS A 1 173 ? 1.233 -15.266 -3.918 1.00 91.94 173 HIS A C 1
ATOM 1408 O O . HIS A 1 173 ? 0.868 -15.305 -2.750 1.00 91.94 173 HIS A O 1
ATOM 1414 N N . PHE A 1 174 ? 0.342 -15.291 -4.911 1.00 88.38 174 PHE A N 1
ATOM 1415 C CA . PHE A 1 174 ? -1.095 -15.341 -4.657 1.00 88.38 174 PHE A CA 1
ATOM 1416 C C . PHE A 1 174 ? -1.477 -16.707 -4.069 1.00 88.38 174 PHE A C 1
ATOM 1418 O O . PHE A 1 174 ? -1.339 -17.744 -4.716 1.00 88.38 174 PHE A O 1
ATOM 1425 N N . GLN A 1 175 ? -1.955 -16.715 -2.823 1.00 79.62 175 GLN A N 1
ATOM 1426 C CA . GLN A 1 175 ? -2.421 -17.922 -2.137 1.00 79.62 175 GLN A CA 1
ATOM 1427 C C . GLN A 1 175 ? -3.956 -17.924 -2.127 1.00 79.62 175 GLN A C 1
ATOM 1429 O O . GLN A 1 175 ? -4.559 -16.920 -1.749 1.00 79.62 175 GLN A O 1
ATOM 1434 N N . LEU A 1 176 ? -4.570 -19.031 -2.566 1.00 60.09 176 LEU A N 1
ATOM 1435 C CA . LEU A 1 176 ? -6.025 -19.257 -2.546 1.00 60.09 176 LEU A CA 1
ATOM 1436 C C . LEU A 1 176 ? -6.534 -19.657 -1.155 1.00 60.09 176 LEU A C 1
ATOM 1438 O O . LEU A 1 176 ? -5.837 -20.440 -0.468 1.00 60.09 176 LEU A O 1
#

pLDDT: mean 80.64, std 14.73, range [38.16, 96.56]

Mean predicted aligned error: 8.35 Å

Secondary structure (DSSP, 8-state):
-HHHHHHHHHHHSSS--TTTTT----TTPPPHHHHTTS-BTTB-HHHHHHHSS--EEEEE-SS-SSS-HHHHHT--GGGPPP-PPP--SS-TTEEEEEEE-----TT------S-HHHHHHHHHHHHHTTS-EEEEEE--TT-TTGGGHHHHTTT-STT--TTHHHHHHHHHT---

Solvent-accessible surface area (backbone atoms only — not comparable to full-atom values): 10571 Å² total; per-residue (Å²): 112,66,81,58,48,68,73,50,29,60,81,79,33,100,49,90,48,37,66,81,71,56,66,44,58,55,97,86,41,75,22,62,68,67,56,50,32,40,63,53,98,94,44,52,43,44,62,54,57,64,70,46,95,72,47,77,41,74,17,49,68,46,54,35,89,85,56,55,42,40,66,53,52,57,37,54,84,91,66,59,75,86,83,54,78,44,85,38,93,81,30,62,41,49,38,46,75,50,77,46,72,60,47,87,76,85,74,84,77,89,82,93,87,70,58,73,64,60,56,49,50,50,50,42,34,55,34,55,33,56,43,53,36,37,38,35,33,29,45,43,83,92,46,96,62,22,83,44,31,70,46,26,65,65,42,71,45,97,86,37,62,83,20,48,40,56,51,47,51,52,59,78,65,60,79,134

Organism: Zea mays (NCBI:txid4577)

Sequence (176 aa):
MEKVACHIVHWIFRRTGRHLFLTDDDEGLPPLLQRMVEDHDDLYFISALRAFRRRVVYANADCDHIVGWRTSSIRRNNELPELPVSSSDKYPHIVHEEHSEETDDDKWQDCMAECDMDVLEEKMVTGLGKVSWEKVDVSFHSSMTSFAAHSIIQVKYAFMNEGADVIQHIIDHFQL

InterPro domains:
  IPR007751 Domain of unknown function DUF676, lipase-like [PF05057] (1-71)
  IPR044294 Lipase-like [PTHR12482] (1-174)

Foldseek 3Di:
DVVVCQVCCVVLPVDRCCLLVQVPCDPNDGRPLLVLLDADDPRCNVVVVQPDPAAEFEAAPDLPPSDDRCLRQLHDPVRDDDFDQDPDPLQRFFTDKDKAAADPCPPDDDDDDDDPVVVSSVSNSNSNSRHMYIGTYTYPPVDPVSNVVVCLCVVVDVVNCVNVSNVVVCVVPDDD

Nearest PDB structures (foldseek):
  5da8-assembly2_U  TM=3.643E-01  e=6.078E+00  Chlorobaculum tepidum TLS